Protein AF-A0A4X2LUZ8-F1 (afdb_monomer)

Secondary structure (DSSP, 8-state):
--SSSSSSTT---SS-----------------------------S----------------HHHHHHHHHHHHHHHHHHHHHHHHHS--HHHHHHHHHHHHHHHHHHHHHHHHHH--SHHHHHHHHHHHHHHHHHHHHHHHHHHHHSS-HHHHHHHHTT-

Organism: Vombatus ursinus (NCBI:txid29139)

Structure (mmCIF, N/CA/C/O backbone):
data_AF-A0A4X2LUZ8-F1
#
_entry.id   AF-A0A4X2LUZ8-F1
#
loop_
_atom_site.group_PDB
_atom_site.id
_atom_site.type_symbol
_atom_site.label_atom_id
_atom_site.label_alt_id
_atom_site.label_comp_id
_atom_site.label_asym_id
_atom_site.label_entity_id
_atom_site.label_seq_id
_atom_site.pdbx_PDB_ins_code
_atom_site.Cartn_x
_atom_site.Cartn_y
_atom_site.Cartn_z
_atom_site.occupancy
_atom_site.B_iso_or_equiv
_atom_site.auth_seq_id
_atom_site.auth_comp_id
_atom_site.auth_asym_id
_atom_site.auth_atom_id
_atom_site.pdbx_PDB_model_num
ATOM 1 N N . MET A 1 1 ? 6.429 -7.909 21.818 1.00 44.00 1 MET A N 1
ATOM 2 C CA . MET A 1 1 ? 5.670 -8.954 21.088 1.00 44.00 1 MET A CA 1
ATOM 3 C C . MET A 1 1 ? 5.389 -8.531 19.636 1.00 44.00 1 MET A C 1
ATOM 5 O O . MET A 1 1 ? 4.267 -8.644 19.174 1.00 44.00 1 MET A O 1
ATOM 9 N N . ALA A 1 2 ? 6.406 -8.056 18.902 1.00 34.59 2 ALA A N 1
ATOM 10 C CA . ALA A 1 2 ? 6.248 -7.507 17.543 1.00 34.59 2 ALA A CA 1
ATOM 11 C C . ALA A 1 2 ? 7.279 -8.059 16.535 1.00 34.59 2 ALA A C 1
ATOM 13 O O . ALA A 1 2 ? 7.444 -7.507 15.457 1.00 34.59 2 ALA A O 1
ATOM 14 N N . LEU A 1 3 ? 7.975 -9.156 16.869 1.00 38.25 3 LEU A N 1
ATOM 15 C CA . LEU A 1 3 ? 9.008 -9.746 16.002 1.00 38.25 3 LEU A CA 1
ATOM 16 C C . LEU A 1 3 ? 8.622 -11.088 15.353 1.00 38.25 3 LEU A C 1
ATOM 18 O O . LEU A 1 3 ? 9.434 -11.670 14.646 1.00 38.25 3 LEU A O 1
ATOM 22 N N . ALA A 1 4 ? 7.399 -11.588 15.549 1.00 31.98 4 ALA A N 1
ATOM 23 C CA . ALA A 1 4 ? 7.013 -12.916 15.054 1.00 31.98 4 ALA A CA 1
ATOM 24 C C . ALA A 1 4 ? 6.203 -12.911 13.741 1.00 31.98 4 ALA A C 1
ATOM 26 O O . ALA A 1 4 ? 6.053 -13.958 13.120 1.00 31.98 4 ALA A O 1
ATOM 27 N N . ALA A 1 5 ? 5.700 -11.760 13.278 1.00 36.25 5 ALA A N 1
ATOM 28 C CA . ALA A 1 5 ? 4.769 -11.724 12.143 1.00 36.25 5 ALA A CA 1
ATOM 29 C C . ALA A 1 5 ? 5.446 -11.729 10.755 1.00 36.25 5 ALA A C 1
ATOM 31 O O . ALA A 1 5 ? 4.819 -12.115 9.775 1.00 36.25 5 ALA A O 1
ATOM 32 N N . ALA A 1 6 ? 6.730 -11.367 10.651 1.00 38.41 6 ALA A N 1
ATOM 33 C CA . ALA A 1 6 ? 7.431 -11.290 9.360 1.00 38.41 6 ALA A CA 1
ATOM 34 C C . ALA A 1 6 ? 8.109 -12.608 8.927 1.00 38.41 6 ALA A C 1
ATOM 36 O O . ALA A 1 6 ? 8.493 -12.754 7.770 1.00 38.41 6 ALA A O 1
ATOM 37 N N . ALA A 1 7 ? 8.240 -13.591 9.825 1.00 35.47 7 ALA A N 1
ATOM 38 C CA . ALA A 1 7 ? 8.958 -14.842 9.549 1.00 35.47 7 ALA A CA 1
ATOM 39 C C . ALA A 1 7 ? 8.055 -16.016 9.112 1.00 35.47 7 ALA A C 1
ATOM 41 O O . ALA A 1 7 ? 8.559 -17.092 8.790 1.00 35.47 7 ALA A O 1
ATOM 42 N N . ALA A 1 8 ? 6.730 -15.837 9.075 1.00 34.16 8 ALA A N 1
ATOM 43 C CA . ALA A 1 8 ? 5.785 -16.934 8.834 1.00 34.16 8 ALA A CA 1
ATOM 44 C C . ALA A 1 8 ? 5.448 -17.186 7.350 1.00 34.16 8 ALA A C 1
ATOM 46 O O . ALA A 1 8 ? 4.918 -18.242 7.017 1.00 34.16 8 ALA A O 1
ATOM 47 N N . LEU A 1 9 ? 5.798 -16.276 6.434 1.00 44.06 9 LEU A N 1
ATOM 48 C CA . LEU A 1 9 ? 5.523 -16.450 4.997 1.00 44.06 9 LEU A CA 1
ATOM 49 C C . LEU A 1 9 ? 6.584 -17.293 4.262 1.00 44.06 9 LEU A C 1
ATOM 51 O O . LEU A 1 9 ? 6.381 -17.679 3.115 1.00 44.06 9 LEU A O 1
ATOM 55 N N . GLY A 1 10 ? 7.697 -17.633 4.923 1.00 38.34 10 GLY A N 1
ATOM 56 C CA . GLY A 1 10 ? 8.804 -18.397 4.333 1.00 38.34 10 GLY A CA 1
ATOM 57 C C . GLY A 1 10 ? 8.775 -19.913 4.565 1.00 38.34 10 GLY A C 1
ATOM 58 O O . GLY A 1 10 ? 9.725 -20.591 4.179 1.00 38.34 10 GLY A O 1
ATOM 59 N N . ARG A 1 11 ? 7.749 -20.472 5.226 1.00 43.00 11 ARG A N 1
ATOM 60 C CA . ARG A 1 11 ? 7.741 -21.891 5.657 1.00 43.00 11 ARG A CA 1
ATOM 61 C C . ARG A 1 11 ? 6.449 -22.664 5.366 1.00 43.00 11 ARG A C 1
ATOM 63 O O . ARG A 1 11 ? 6.121 -23.600 6.083 1.00 43.00 11 ARG A O 1
ATOM 70 N N . LEU A 1 12 ? 5.755 -22.347 4.277 1.00 39.78 12 LEU A N 1
ATOM 71 C CA . LEU A 1 12 ? 4.696 -23.206 3.725 1.00 39.78 12 LEU A CA 1
ATOM 72 C C . LEU A 1 12 ? 5.115 -23.722 2.344 1.00 39.78 12 LEU A C 1
ATOM 74 O O . LEU A 1 12 ? 4.501 -23.415 1.333 1.00 39.78 12 LEU A O 1
ATOM 78 N N . ASN A 1 13 ? 6.221 -24.465 2.298 1.00 43.06 13 ASN A N 1
ATOM 79 C CA . ASN A 1 13 ? 6.662 -25.186 1.097 1.00 43.06 13 ASN A CA 1
ATOM 80 C C . ASN A 1 13 ? 7.204 -26.578 1.453 1.00 43.06 13 ASN A C 1
ATOM 82 O O . ASN A 1 13 ? 8.213 -27.047 0.936 1.00 43.06 13 ASN A O 1
ATOM 86 N N . LEU A 1 14 ? 6.516 -27.245 2.372 1.00 44.88 14 LEU A N 1
ATOM 87 C CA . LEU A 1 14 ? 6.719 -28.649 2.689 1.00 44.88 14 LEU A CA 1
ATOM 88 C C . LEU A 1 14 ? 5.331 -29.258 2.844 1.00 44.88 14 LEU A C 1
ATOM 90 O O . LEU A 1 14 ? 4.544 -28.776 3.649 1.00 44.88 14 LEU A O 1
ATOM 94 N N . LEU A 1 15 ? 5.076 -30.315 2.070 1.00 43.44 15 LEU A N 1
ATOM 95 C CA . LEU A 1 15 ? 3.853 -31.129 2.039 1.00 43.44 15 LEU A CA 1
ATOM 96 C C . LEU A 1 15 ? 2.728 -30.606 1.131 1.00 43.44 15 LEU A C 1
ATOM 98 O O . LEU A 1 15 ? 1.666 -30.198 1.579 1.00 43.44 15 LEU A O 1
ATOM 102 N N . SER A 1 16 ? 2.921 -30.755 -0.180 1.00 40.06 16 SER A N 1
ATOM 103 C CA . SER A 1 16 ? 1.887 -31.384 -1.014 1.00 40.06 16 SER A CA 1
ATOM 104 C C . SER A 1 16 ? 2.519 -31.957 -2.283 1.00 40.06 16 SER A C 1
ATOM 106 O O . SER A 1 16 ? 2.436 -31.404 -3.374 1.00 40.06 16 SER A O 1
ATOM 108 N N . CYS A 1 17 ? 3.212 -33.082 -2.122 1.00 42.09 17 CYS A N 1
ATOM 109 C CA . CYS A 1 17 ? 3.397 -34.035 -3.209 1.00 42.09 17 CYS A CA 1
ATOM 110 C C . CYS A 1 17 ? 2.601 -35.280 -2.820 1.00 42.09 17 CYS A C 1
ATOM 112 O O . CYS A 1 17 ? 3.138 -36.254 -2.303 1.00 42.09 17 CYS A O 1
ATOM 114 N N . ALA A 1 18 ? 1.282 -35.195 -2.971 1.00 39.28 18 ALA A N 1
ATOM 115 C CA . ALA A 1 18 ? 0.390 -36.332 -2.830 1.00 39.28 18 ALA A CA 1
ATOM 116 C C . ALA A 1 18 ? -0.795 -36.169 -3.789 1.00 39.28 18 ALA A C 1
ATOM 118 O O . ALA A 1 18 ? -1.771 -35.491 -3.507 1.00 39.28 18 ALA A O 1
ATOM 119 N N . ARG A 1 19 ? -0.659 -36.839 -4.937 1.00 41.22 19 ARG A N 1
ATOM 120 C CA . ARG A 1 19 ? -1.673 -37.734 -5.507 1.00 41.22 19 ARG A CA 1
ATOM 121 C C . ARG A 1 19 ? -3.071 -37.147 -5.766 1.00 41.22 19 ARG A C 1
ATOM 123 O O . ARG A 1 19 ? -3.914 -37.063 -4.887 1.00 41.22 19 ARG A O 1
ATOM 130 N N . GLY A 1 20 ? -3.364 -36.971 -7.053 1.00 34.25 20 GLY A N 1
ATOM 131 C CA . GLY A 1 20 ? -4.729 -36.881 -7.565 1.00 34.25 20 GLY A CA 1
ATOM 132 C C . GLY A 1 20 ? -4.777 -37.024 -9.083 1.00 34.25 20 GLY A C 1
ATOM 133 O O . GLY A 1 20 ? -4.907 -36.033 -9.791 1.00 34.25 20 GLY A O 1
ATOM 134 N N . ARG A 1 21 ? -4.660 -38.255 -9.608 1.00 47.25 21 ARG A N 1
ATOM 135 C CA . ARG A 1 21 ? -5.139 -38.574 -10.965 1.00 47.25 21 ARG A CA 1
ATOM 136 C C . ARG A 1 21 ? -6.661 -38.410 -10.949 1.00 47.25 21 ARG A C 1
ATOM 138 O O . ARG A 1 21 ? -7.371 -39.342 -10.588 1.00 47.25 21 ARG A O 1
ATOM 145 N N . ALA A 1 22 ? -7.149 -37.233 -11.318 1.00 35.91 22 ALA A N 1
ATOM 146 C CA . ALA A 1 22 ? -8.547 -37.041 -11.664 1.00 35.91 22 ALA A CA 1
ATOM 147 C C . ALA A 1 22 ? -8.718 -37.397 -13.147 1.00 35.91 22 ALA A C 1
ATOM 149 O O . ALA A 1 22 ? -8.338 -36.639 -14.038 1.00 35.91 22 ALA A O 1
ATOM 150 N N . LEU A 1 23 ? -9.247 -38.595 -13.401 1.00 50.09 23 LEU A N 1
ATOM 151 C CA . LEU A 1 23 ? -9.882 -38.953 -14.666 1.00 50.09 23 LEU A CA 1
ATOM 152 C C . LEU A 1 23 ? -11.108 -38.048 -14.834 1.00 50.09 23 LEU A C 1
ATOM 154 O O . LEU A 1 23 ? -12.178 -38.347 -14.315 1.00 50.09 23 LEU A O 1
ATOM 158 N N . VAL A 1 24 ? -10.942 -36.923 -15.526 1.00 47.44 24 VAL A N 1
ATOM 159 C CA . VAL A 1 24 ? -12.071 -36.107 -15.977 1.00 47.44 24 VAL A CA 1
ATOM 160 C C . VAL A 1 24 ? -12.389 -36.523 -17.407 1.00 47.44 24 VAL A C 1
ATOM 162 O O . VAL A 1 24 ? -11.682 -36.177 -18.353 1.00 47.44 24 VAL A O 1
ATOM 165 N N . LEU A 1 25 ? -13.453 -37.314 -17.541 1.00 52.59 25 LEU A N 1
ATOM 166 C CA . LEU A 1 25 ? -14.133 -37.581 -18.803 1.00 52.59 25 LEU A CA 1
ATOM 167 C C . LEU A 1 25 ? -14.831 -36.275 -19.235 1.00 52.59 25 LEU A C 1
ATOM 169 O O . LEU A 1 25 ? -15.946 -35.983 -18.814 1.00 52.59 25 LEU A O 1
ATOM 173 N N . GLY A 1 26 ? -14.137 -35.443 -20.012 1.00 46.75 26 GLY A N 1
ATOM 174 C CA . GLY A 1 26 ? -14.716 -34.269 -20.671 1.00 46.75 26 GLY A CA 1
ATOM 175 C C . GLY A 1 26 ? -15.259 -34.631 -22.060 1.00 46.75 26 GLY A C 1
ATOM 176 O O . GLY A 1 26 ? -14.721 -35.541 -22.699 1.00 46.75 26 GLY A O 1
ATOM 177 N N . PRO A 1 27 ? -16.315 -33.958 -22.554 1.00 43.56 27 PRO A N 1
ATOM 178 C CA . PRO A 1 27 ? -16.943 -34.307 -23.821 1.00 43.56 27 PRO A CA 1
ATOM 179 C C . PRO A 1 27 ? -15.965 -34.106 -24.985 1.00 43.56 27 PRO A C 1
ATOM 181 O O . PRO A 1 27 ? -15.229 -33.121 -25.047 1.00 43.56 27 PRO A O 1
ATOM 184 N N . ARG A 1 28 ? -15.974 -35.062 -25.923 1.00 46.88 28 ARG A N 1
ATOM 185 C CA . ARG A 1 28 ? -15.286 -34.981 -27.217 1.00 46.88 28 ARG A CA 1
ATOM 186 C C . ARG A 1 28 ? -15.730 -33.711 -27.944 1.00 46.88 28 ARG A C 1
ATOM 188 O O . ARG A 1 28 ? -16.773 -33.692 -28.590 1.00 46.88 28 ARG A O 1
ATOM 195 N N . VAL A 1 29 ? -14.906 -32.672 -27.885 1.00 54.81 29 VAL A N 1
ATOM 196 C CA . VAL A 1 29 ? -14.970 -31.576 -28.849 1.00 54.81 29 VAL A CA 1
ATOM 197 C C . VAL A 1 29 ? -14.523 -32.154 -30.188 1.00 54.81 29 VAL A C 1
ATOM 199 O O . VAL A 1 29 ? -13.365 -32.536 -30.369 1.00 54.81 29 VAL A O 1
ATOM 202 N N . VAL A 1 30 ? -15.477 -32.288 -31.106 1.00 51.38 30 VAL A N 1
ATOM 203 C CA . VAL A 1 30 ? -15.234 -32.680 -32.492 1.00 51.38 30 VAL A CA 1
ATOM 204 C C . VAL A 1 30 ? -14.358 -31.599 -33.123 1.00 51.38 30 VAL A C 1
ATOM 206 O O . VAL A 1 30 ? -14.808 -30.483 -33.369 1.00 51.38 30 VAL A O 1
ATOM 209 N N . ARG A 1 31 ? -13.079 -31.915 -33.349 1.00 49.44 31 ARG A N 1
ATOM 210 C CA . ARG A 1 31 ? -12.216 -31.113 -34.222 1.00 49.44 31 ARG A CA 1
ATOM 211 C C . ARG A 1 31 ? -12.836 -31.126 -35.623 1.00 49.44 31 ARG A C 1
ATOM 213 O O . ARG A 1 31 ? -13.085 -32.224 -36.125 1.00 49.44 31 ARG A O 1
ATOM 220 N N . PRO A 1 32 ? -13.052 -29.976 -36.282 1.00 48.59 32 PRO A N 1
ATOM 221 C CA . PRO A 1 32 ? -13.357 -30.002 -37.700 1.00 48.59 32 PRO A CA 1
ATOM 222 C C . PRO A 1 32 ? -12.144 -30.602 -38.417 1.00 48.59 32 PRO A C 1
ATOM 224 O O . PRO A 1 32 ? -11.005 -30.174 -38.210 1.00 48.59 32 PRO A O 1
ATOM 227 N N . ALA A 1 33 ? -12.383 -31.646 -39.207 1.00 46.72 33 ALA A N 1
ATOM 228 C CA . ALA A 1 33 ? -11.379 -32.200 -40.095 1.00 46.72 33 ALA A CA 1
ATOM 229 C C . ALA A 1 33 ? -11.022 -31.114 -41.114 1.00 46.72 33 ALA A C 1
ATOM 231 O O . ALA A 1 33 ? -11.829 -30.758 -41.970 1.00 46.72 33 ALA A O 1
ATOM 232 N N . PHE A 1 34 ? -9.824 -30.550 -40.988 1.00 50.78 34 PHE A N 1
ATOM 233 C CA . PHE A 1 34 ? -9.253 -29.727 -42.039 1.00 50.78 34 PHE A CA 1
ATOM 234 C C . PHE A 1 34 ? -9.031 -30.640 -43.247 1.00 50.78 34 PHE A C 1
ATOM 236 O O . PHE A 1 34 ? -8.161 -31.512 -43.224 1.00 50.78 34 PHE A O 1
ATOM 243 N N . VAL A 1 35 ? -9.867 -30.487 -44.273 1.00 48.66 35 VAL A N 1
ATOM 244 C CA . VAL A 1 35 ? -9.638 -31.089 -45.585 1.00 48.66 35 VAL A CA 1
ATOM 245 C C . VAL A 1 35 ? -8.349 -30.475 -46.119 1.00 48.66 35 VAL A C 1
ATOM 247 O O . VAL A 1 35 ? -8.307 -29.304 -46.490 1.00 48.66 35 VAL A O 1
ATOM 250 N N . SER A 1 36 ? -7.277 -31.263 -46.107 1.00 45.88 36 SER A N 1
ATOM 251 C CA . SER A 1 36 ? -6.042 -30.923 -46.801 1.00 45.88 36 SER A CA 1
ATOM 252 C C . SER A 1 36 ? -6.317 -31.053 -48.297 1.00 45.88 36 SER A C 1
ATOM 254 O O . SER A 1 36 ? -6.227 -32.134 -48.871 1.00 45.88 36 SER A O 1
ATOM 256 N N . ALA A 1 37 ? -6.732 -29.954 -48.924 1.00 48.00 37 ALA A N 1
ATOM 257 C CA . ALA A 1 37 ? -6.647 -29.837 -50.368 1.00 48.00 37 ALA A CA 1
ATOM 258 C C . ALA A 1 37 ? -5.155 -29.767 -50.715 1.00 48.00 37 ALA A C 1
ATOM 260 O O . ALA A 1 37 ? -4.481 -28.789 -50.388 1.00 48.00 37 ALA A O 1
ATOM 261 N N . SER A 1 38 ? -4.629 -30.829 -51.322 1.00 50.19 38 SER A N 1
ATOM 262 C CA . SER A 1 38 ? -3.289 -30.843 -51.902 1.00 50.19 38 SER A CA 1
ATOM 263 C C . SER A 1 38 ? -3.234 -29.815 -53.033 1.00 50.19 38 SER A C 1
ATOM 265 O O . SER A 1 38 ? -3.642 -30.089 -54.159 1.00 50.19 38 SER A O 1
ATOM 267 N N . LEU A 1 39 ? -2.775 -28.604 -52.717 1.00 50.88 39 LEU A N 1
ATOM 268 C CA . LEU A 1 39 ? -2.418 -27.605 -53.717 1.00 50.88 39 LEU A CA 1
ATOM 269 C C . LEU A 1 39 ? -1.020 -27.930 -54.262 1.00 50.88 39 LEU A C 1
ATOM 271 O O . LEU A 1 39 ? -0.135 -28.273 -53.476 1.00 50.88 39 LEU A O 1
ATOM 275 N N . PRO A 1 40 ? -0.813 -27.851 -55.588 1.00 45.19 40 PRO A N 1
ATOM 276 C CA . PRO A 1 40 ? 0.464 -28.167 -56.205 1.00 45.19 40 PRO A CA 1
ATOM 277 C C . PRO A 1 40 ? 1.549 -27.191 -55.740 1.00 45.19 40 PRO A C 1
ATOM 279 O O . PRO A 1 40 ? 1.352 -25.976 -55.693 1.00 45.19 40 PRO A O 1
ATOM 282 N N . ASP A 1 41 ? 2.691 -27.778 -55.402 1.00 44.84 41 ASP A N 1
ATOM 283 C CA . ASP A 1 41 ? 3.895 -27.144 -54.884 1.00 44.84 41 ASP A CA 1
ATOM 284 C C . ASP A 1 41 ? 4.416 -26.087 -55.876 1.00 44.84 41 ASP A C 1
ATOM 286 O O . ASP A 1 41 ? 4.879 -26.406 -56.975 1.00 44.84 41 ASP A O 1
ATOM 290 N N . ARG A 1 42 ? 4.307 -24.803 -55.520 1.00 48.53 42 ARG A N 1
ATOM 291 C CA . ARG A 1 42 ? 4.928 -23.700 -56.263 1.00 48.53 42 ARG A CA 1
ATOM 292 C C . ARG A 1 42 ? 5.783 -22.894 -55.285 1.00 48.53 42 ARG A C 1
ATOM 294 O O . ARG A 1 42 ? 5.219 -22.256 -54.396 1.00 48.53 42 ARG A O 1
ATOM 301 N N . PRO A 1 43 ? 7.121 -22.870 -55.429 1.00 46.66 43 PRO A N 1
ATOM 302 C CA . PRO A 1 43 ? 7.965 -22.094 -54.534 1.00 46.66 43 PRO A CA 1
ATOM 303 C C . PRO A 1 43 ? 7.776 -20.604 -54.838 1.00 46.66 43 PRO A C 1
ATOM 305 O O . PRO A 1 43 ? 8.182 -20.105 -55.887 1.00 46.66 43 PRO A O 1
ATOM 308 N N . ALA A 1 44 ? 7.120 -19.884 -53.927 1.00 54.19 44 ALA A N 1
ATOM 309 C CA . ALA A 1 44 ? 7.063 -18.429 -53.958 1.00 54.19 44 ALA A CA 1
ATOM 310 C C . ALA A 1 44 ? 8.384 -17.857 -53.398 1.00 54.19 44 ALA A C 1
ATOM 312 O O . ALA A 1 44 ? 8.750 -18.176 -52.262 1.00 54.19 44 ALA A O 1
ATOM 313 N N . PRO A 1 45 ? 9.108 -16.999 -54.141 1.00 51.12 45 PRO A N 1
ATOM 314 C CA . PRO A 1 45 ? 10.302 -16.340 -53.636 1.00 51.12 45 PRO A CA 1
ATOM 315 C C . PRO A 1 45 ? 9.863 -15.169 -52.754 1.00 51.12 45 PRO A C 1
ATOM 317 O O . PRO A 1 45 ? 9.585 -14.075 -53.235 1.00 51.12 45 PRO A O 1
ATOM 320 N N . GLY A 1 46 ? 9.721 -15.413 -51.453 1.00 56.84 46 GLY A N 1
ATOM 321 C CA . GLY A 1 46 ? 9.315 -14.356 -50.523 1.00 56.84 46 GLY A CA 1
ATOM 322 C C . GLY A 1 46 ? 8.969 -14.812 -49.112 1.00 56.84 46 GLY A C 1
ATOM 323 O O . GLY A 1 46 ? 8.223 -14.123 -48.420 1.00 56.84 46 GLY A O 1
ATOM 324 N N . GLY A 1 47 ? 9.472 -15.973 -48.679 1.00 51.56 47 GLY A N 1
ATOM 325 C CA . GLY A 1 47 ? 9.262 -16.478 -47.325 1.00 51.56 47 GLY A CA 1
ATOM 326 C C . GLY A 1 47 ? 9.844 -15.512 -46.297 1.00 51.56 47 GLY A C 1
ATOM 327 O O . GLY A 1 47 ? 11.052 -15.472 -46.078 1.00 51.56 47 GLY A O 1
ATOM 328 N N . ARG A 1 48 ? 8.976 -14.712 -45.678 1.00 58.25 48 ARG A N 1
ATOM 329 C CA . ARG A 1 48 ? 9.305 -13.821 -44.568 1.00 58.25 48 ARG A CA 1
ATOM 330 C C . ARG A 1 48 ? 9.847 -14.685 -43.429 1.00 58.25 48 ARG A C 1
ATOM 332 O O . ARG A 1 48 ? 9.088 -15.370 -42.751 1.00 58.25 48 ARG A O 1
ATOM 339 N N . HIS A 1 49 ? 11.167 -14.695 -43.269 1.00 56.75 49 HIS A N 1
ATOM 340 C CA . HIS A 1 49 ? 11.858 -15.456 -42.236 1.00 56.75 49 HIS A CA 1
ATOM 341 C C . HIS A 1 49 ? 11.497 -14.846 -40.876 1.00 56.75 49 HIS A C 1
ATOM 343 O O . HIS A 1 49 ? 12.074 -13.843 -40.453 1.00 56.75 49 HIS A O 1
ATOM 349 N N . ILE A 1 50 ? 10.465 -15.387 -40.223 1.00 65.81 50 ILE A N 1
ATOM 350 C CA . ILE A 1 50 ? 10.102 -14.988 -38.865 1.00 65.81 50 ILE A CA 1
ATOM 351 C C . ILE A 1 50 ? 11.240 -15.469 -37.972 1.00 65.81 50 ILE A C 1
ATOM 353 O O . ILE A 1 50 ? 11.385 -16.661 -37.712 1.00 65.81 50 ILE A O 1
ATOM 357 N N . HIS A 1 51 ? 12.076 -14.527 -37.543 1.00 58.50 51 HIS A N 1
ATOM 358 C CA . HIS A 1 51 ? 13.149 -14.761 -36.592 1.00 58.50 51 HIS A CA 1
ATOM 359 C C . HIS A 1 51 ? 12.506 -15.068 -35.231 1.00 58.50 51 HIS A C 1
ATOM 361 O O . HIS A 1 51 ? 12.263 -14.179 -34.416 1.00 58.50 51 HIS A O 1
ATOM 367 N N . LEU A 1 52 ? 12.138 -16.330 -35.013 1.00 67.00 52 LEU A N 1
ATOM 368 C CA . LEU A 1 52 ? 11.687 -16.812 -33.716 1.00 67.00 52 LEU A CA 1
ATOM 369 C C . LEU A 1 52 ? 12.912 -16.815 -32.798 1.00 67.00 52 LEU A C 1
ATOM 371 O O . LEU A 1 52 ? 13.698 -17.760 -32.798 1.00 67.00 52 LEU A O 1
ATOM 375 N N . SER A 1 53 ? 13.114 -15.725 -32.051 1.00 65.25 53 SER A N 1
ATOM 376 C CA . SER A 1 53 ? 14.083 -15.701 -30.955 1.00 65.25 53 SER A CA 1
ATOM 377 C C . SER A 1 53 ? 13.826 -16.905 -30.059 1.00 65.25 53 SER A C 1
ATOM 379 O O . SER A 1 53 ? 12.695 -17.117 -29.620 1.00 65.25 53 SER A O 1
ATOM 381 N N . ALA A 1 54 ? 14.871 -17.696 -29.805 1.00 65.75 54 ALA A N 1
ATOM 382 C CA . ALA A 1 54 ? 14.796 -18.857 -28.933 1.00 65.75 54 ALA A CA 1
ATOM 383 C C . ALA A 1 54 ? 14.110 -18.463 -27.617 1.00 65.75 54 ALA A C 1
ATOM 385 O O . ALA A 1 54 ? 14.617 -17.624 -26.866 1.00 65.75 54 ALA A O 1
ATOM 386 N N . SER A 1 55 ? 12.937 -19.042 -27.350 1.00 61.34 55 SER A N 1
ATOM 387 C CA . SER A 1 55 ? 12.214 -18.802 -26.109 1.00 61.34 55 SER A CA 1
ATOM 388 C C . SER A 1 55 ? 13.053 -19.363 -24.967 1.00 61.34 55 SER A C 1
ATOM 390 O O . SER A 1 55 ? 13.094 -20.575 -24.751 1.00 61.34 55 SER A O 1
ATOM 392 N N . ARG A 1 56 ? 13.743 -18.499 -24.223 1.00 60.91 56 ARG A N 1
ATOM 393 C CA . ARG A 1 56 ? 14.299 -18.883 -22.925 1.00 60.91 56 ARG A CA 1
ATOM 394 C C . ARG A 1 56 ? 13.113 -19.096 -21.991 1.00 60.91 56 ARG A C 1
ATOM 396 O O . ARG A 1 56 ? 12.614 -18.151 -21.387 1.00 60.91 56 ARG A O 1
ATOM 403 N N . SER A 1 57 ? 12.610 -20.325 -21.928 1.00 61.44 57 SER A N 1
ATOM 404 C CA . SER A 1 57 ? 11.514 -20.701 -21.042 1.00 61.44 57 SER A CA 1
ATOM 405 C C . SER A 1 57 ? 12.011 -20.684 -19.597 1.00 61.44 57 SER A C 1
ATOM 407 O O . SER A 1 57 ? 12.481 -21.689 -19.064 1.00 61.44 57 SER A O 1
ATOM 409 N N . SER A 1 58 ? 11.935 -19.522 -18.956 1.00 68.38 58 SER A N 1
ATOM 410 C CA . SER A 1 58 ? 12.022 -19.430 -17.503 1.00 68.38 58 SER A CA 1
ATOM 411 C C . SER A 1 58 ? 10.791 -20.129 -16.922 1.00 68.38 58 SER A C 1
ATOM 413 O O . SER A 1 58 ? 9.681 -19.618 -17.035 1.00 68.38 58 SER A O 1
ATOM 415 N N . ASN A 1 59 ? 10.960 -21.304 -16.306 1.00 80.06 59 ASN A N 1
ATOM 416 C CA . ASN A 1 59 ? 9.872 -22.063 -15.665 1.00 80.06 59 ASN A CA 1
ATOM 417 C C . ASN A 1 59 ? 9.400 -21.424 -14.333 1.00 80.06 59 ASN A C 1
ATOM 419 O O . ASN A 1 59 ? 8.879 -22.100 -13.446 1.00 80.06 59 ASN A O 1
ATOM 423 N N . SER A 1 60 ? 9.634 -20.122 -14.147 1.00 87.38 60 SER A N 1
ATOM 424 C CA . SER A 1 60 ? 9.272 -19.398 -12.934 1.00 87.38 60 SER A CA 1
ATOM 425 C C . SER A 1 60 ? 7.828 -18.910 -13.007 1.00 87.38 60 SER A C 1
ATOM 427 O O . SER A 1 60 ? 7.444 -18.190 -13.925 1.00 87.38 60 SER A O 1
ATOM 429 N N . LYS A 1 61 ? 7.033 -19.242 -11.986 1.00 93.75 61 LYS A N 1
ATOM 430 C CA . LYS A 1 61 ? 5.659 -18.738 -11.821 1.00 93.75 61 LYS A CA 1
ATOM 431 C C . LYS A 1 61 ? 5.594 -17.375 -11.116 1.00 93.75 61 LYS A C 1
ATOM 433 O O . LYS A 1 61 ? 4.518 -16.958 -10.711 1.00 93.75 61 LYS A O 1
ATOM 438 N N . ALA A 1 62 ? 6.719 -16.681 -10.926 1.00 93.31 62 ALA A N 1
ATOM 439 C CA . ALA A 1 62 ? 6.763 -15.450 -10.132 1.00 93.31 62 ALA A CA 1
ATOM 440 C C . ALA A 1 62 ? 5.826 -14.354 -10.669 1.00 93.31 62 ALA A C 1
ATOM 442 O O . ALA A 1 62 ? 5.071 -13.776 -9.896 1.00 93.31 62 ALA A O 1
ATOM 443 N N . ALA A 1 63 ? 5.814 -14.119 -11.985 1.00 93.50 63 ALA A N 1
ATOM 444 C CA . ALA A 1 63 ? 4.969 -13.089 -12.593 1.00 93.50 63 ALA A CA 1
ATOM 445 C C . ALA A 1 63 ? 3.466 -13.398 -12.458 1.00 93.50 63 ALA A C 1
ATOM 447 O O . ALA A 1 63 ? 2.678 -12.523 -12.108 1.00 93.50 63 ALA A O 1
ATOM 448 N N . SER A 1 64 ? 3.059 -14.655 -12.675 1.00 95.25 64 SER A N 1
ATOM 449 C CA . SER A 1 64 ? 1.652 -15.050 -12.528 1.00 95.25 64 SER A CA 1
ATOM 450 C C . SER A 1 64 ? 1.202 -15.072 -11.066 1.00 95.25 64 SER A C 1
ATOM 452 O O . SER A 1 64 ? 0.066 -14.697 -10.766 1.00 95.25 64 SER A O 1
ATOM 454 N N . LEU A 1 65 ? 2.089 -15.452 -10.139 1.00 97.06 65 LEU A N 1
ATOM 455 C CA . LEU A 1 65 ? 1.836 -15.341 -8.702 1.00 97.06 65 LEU A CA 1
ATOM 456 C C . LEU A 1 65 ? 1.722 -13.881 -8.258 1.00 97.06 65 LEU A C 1
ATOM 458 O O . LEU A 1 65 ? 0.823 -13.573 -7.480 1.00 97.06 65 LEU A O 1
ATOM 462 N N . HIS A 1 66 ? 2.573 -12.988 -8.767 1.00 96.69 66 HIS A N 1
ATOM 463 C CA . HIS A 1 66 ? 2.488 -11.551 -8.497 1.00 96.69 66 HIS A CA 1
ATOM 464 C C . HIS A 1 66 ? 1.135 -10.985 -8.936 1.00 96.69 66 HIS A C 1
ATOM 466 O O . HIS A 1 66 ? 0.406 -10.435 -8.115 1.00 96.69 66 HIS A O 1
ATOM 472 N N . TRP A 1 67 ? 0.734 -11.238 -10.186 1.00 97.81 67 TRP A N 1
ATOM 473 C CA . TRP A 1 67 ? -0.568 -10.814 -10.710 1.00 97.81 67 TRP A CA 1
ATOM 474 C C . TRP A 1 67 ? -1.740 -11.338 -9.867 1.00 97.81 67 TRP A C 1
ATOM 476 O O . TRP A 1 67 ? -2.649 -10.591 -9.506 1.00 97.81 67 TRP A O 1
ATOM 486 N N . THR A 1 68 ? -1.699 -12.621 -9.491 1.00 98.38 68 THR A N 1
ATOM 487 C CA . THR A 1 68 ? -2.747 -13.229 -8.654 1.00 98.38 68 THR A CA 1
ATOM 488 C C . THR A 1 68 ? -2.785 -12.590 -7.263 1.00 98.38 68 THR A C 1
ATOM 490 O O . THR A 1 68 ? -3.862 -12.351 -6.716 1.00 98.38 68 THR A O 1
ATOM 493 N N . SER A 1 69 ? -1.619 -12.268 -6.701 1.00 98.06 69 SER A N 1
ATOM 494 C CA . SER A 1 69 ? -1.493 -11.649 -5.378 1.00 98.06 69 SER A CA 1
ATOM 495 C C . SER A 1 69 ? -2.049 -10.227 -5.365 1.00 98.06 69 SER A C 1
ATOM 497 O O . SER A 1 69 ? -2.757 -9.865 -4.428 1.00 98.06 69 SER A O 1
ATOM 499 N N . GLU A 1 70 ? -1.825 -9.444 -6.425 1.00 98.06 70 GLU A N 1
ATOM 500 C CA . GLU A 1 70 ? -2.445 -8.123 -6.578 1.00 98.06 70 GLU A CA 1
ATOM 501 C C . GLU A 1 70 ? -3.974 -8.210 -6.530 1.00 98.06 70 GLU A C 1
ATOM 503 O O . GLU A 1 70 ? -4.625 -7.409 -5.853 1.00 98.06 70 GLU A O 1
ATOM 508 N N . ARG A 1 71 ? -4.566 -9.197 -7.221 1.00 98.50 71 ARG A N 1
ATOM 509 C CA . ARG A 1 71 ? -6.024 -9.393 -7.204 1.00 98.50 71 ARG A CA 1
ATOM 510 C C . ARG A 1 71 ? -6.512 -9.799 -5.815 1.00 98.50 71 ARG A C 1
ATOM 512 O O . ARG A 1 71 ? -7.504 -9.250 -5.344 1.00 98.50 71 ARG A O 1
ATOM 519 N N . ALA A 1 72 ? -5.795 -10.697 -5.139 1.00 98.69 72 ALA A N 1
ATOM 520 C CA . ALA A 1 72 ? -6.131 -11.118 -3.781 1.00 98.69 72 ALA A CA 1
ATOM 521 C C . ALA A 1 72 ? -6.108 -9.942 -2.790 1.00 98.69 72 ALA A C 1
ATOM 523 O O . ALA A 1 72 ? -7.064 -9.754 -2.039 1.00 98.69 72 ALA A O 1
ATOM 524 N N . VAL A 1 73 ? -5.067 -9.104 -2.833 1.00 98.62 73 VAL A N 1
ATOM 525 C CA . VAL A 1 73 ? -4.961 -7.899 -1.992 1.00 98.62 73 VAL A CA 1
ATOM 526 C C . VAL A 1 73 ? -6.047 -6.876 -2.340 1.00 98.62 73 VAL A C 1
ATOM 528 O O . VAL A 1 73 ? -6.589 -6.242 -1.440 1.00 98.62 73 VAL A O 1
ATOM 531 N N . SER A 1 74 ? -6.434 -6.760 -3.614 1.00 98.62 74 SER A N 1
ATOM 532 C CA . SER A 1 74 ? -7.542 -5.888 -4.041 1.0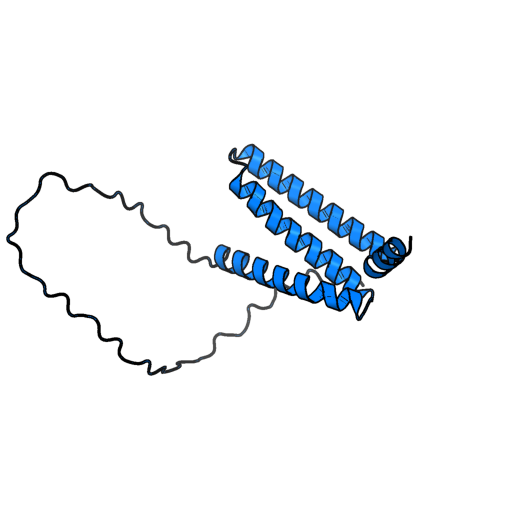0 98.62 74 SER A CA 1
ATOM 533 C C . SER A 1 74 ? -8.889 -6.335 -3.462 1.00 98.62 74 SER A C 1
ATOM 535 O O . SER A 1 74 ? -9.635 -5.518 -2.928 1.00 98.62 74 SER A O 1
ATOM 537 N N . VAL A 1 75 ? -9.193 -7.636 -3.524 1.00 98.81 75 VAL A N 1
ATOM 538 C CA . VAL A 1 75 ? -10.417 -8.206 -2.930 1.00 98.81 75 VAL A CA 1
ATOM 539 C C . VAL A 1 75 ? -10.401 -8.066 -1.408 1.00 98.81 75 VAL A C 1
ATOM 541 O O . VAL A 1 75 ? -11.423 -7.737 -0.810 1.00 98.81 75 VAL A O 1
ATOM 544 N N . LEU A 1 76 ? -9.240 -8.263 -0.778 1.00 98.62 76 LEU A N 1
ATOM 545 C CA . LEU A 1 76 ? -9.081 -8.061 0.659 1.00 98.62 76 LEU A CA 1
ATOM 546 C C . LEU A 1 76 ? -9.336 -6.602 1.056 1.00 98.62 76 LEU A C 1
ATOM 548 O O . LEU A 1 76 ? -10.067 -6.362 2.014 1.00 98.62 76 LEU A O 1
ATOM 552 N N . LEU A 1 77 ? -8.793 -5.633 0.310 1.00 98.62 77 LEU A N 1
ATOM 553 C CA . LEU A 1 77 ? -9.048 -4.212 0.554 1.00 98.62 77 LEU A CA 1
ATOM 554 C C . LEU A 1 77 ? -10.538 -3.895 0.418 1.00 98.62 77 LEU A C 1
ATOM 556 O O . LEU A 1 77 ? -11.108 -3.253 1.296 1.00 98.62 77 LEU A O 1
ATOM 560 N N . LEU A 1 78 ? -11.177 -4.408 -0.637 1.00 98.62 78 LEU A N 1
ATOM 561 C CA . LEU A 1 78 ? -12.611 -4.242 -0.863 1.00 98.62 78 LEU A CA 1
ATOM 562 C C . LEU A 1 78 ? -13.446 -4.788 0.304 1.00 98.62 78 LEU A C 1
ATOM 564 O O . LEU A 1 78 ? -14.426 -4.157 0.682 1.00 98.62 78 LEU A O 1
ATOM 568 N N . GLY A 1 79 ? -13.057 -5.923 0.892 1.00 98.56 79 GLY A N 1
ATOM 569 C CA . GLY A 1 79 ? -13.719 -6.495 2.069 1.00 98.56 79 GLY A CA 1
ATOM 570 C C . GLY A 1 79 ? -13.424 -5.750 3.377 1.00 98.56 79 GLY A C 1
ATOM 571 O O . GLY A 1 79 ? -14.280 -5.693 4.260 1.00 98.56 79 GLY A O 1
ATOM 572 N N . LEU A 1 80 ? -12.244 -5.139 3.505 1.00 98.56 80 LEU A N 1
ATOM 573 C CA . LEU A 1 80 ? -11.869 -4.371 4.694 1.00 98.56 80 LEU A CA 1
ATOM 574 C C . LEU A 1 80 ? -12.646 -3.058 4.828 1.00 98.56 80 LEU A C 1
ATOM 576 O O . LEU A 1 80 ? -12.891 -2.636 5.952 1.00 98.56 80 LEU A O 1
ATOM 580 N N . LEU A 1 81 ? -13.076 -2.436 3.727 1.00 98.25 81 LEU A N 1
ATOM 581 C CA . LEU A 1 81 ? -13.870 -1.200 3.772 1.00 98.25 81 LEU A CA 1
ATOM 582 C C . LEU A 1 81 ? -15.214 -1.361 4.518 1.00 98.25 81 LEU A C 1
ATOM 584 O O . LEU A 1 81 ? -15.440 -0.628 5.483 1.00 98.25 81 LEU A O 1
ATOM 588 N N . PRO A 1 82 ? -16.104 -2.314 4.167 1.00 98.19 82 PRO A N 1
ATOM 589 C CA . PRO A 1 82 ? -17.318 -2.547 4.944 1.00 98.19 82 PRO A CA 1
ATOM 590 C C . PRO A 1 82 ? -17.012 -3.102 6.342 1.00 98.19 82 PRO A C 1
ATOM 592 O O . PRO A 1 82 ? -17.724 -2.773 7.288 1.00 98.19 82 PRO A O 1
ATOM 595 N N . ALA A 1 83 ? -15.943 -3.890 6.515 1.00 98.31 83 ALA A N 1
ATOM 596 C CA . ALA A 1 83 ? -15.538 -4.362 7.839 1.00 98.31 83 ALA A CA 1
ATOM 597 C C . ALA A 1 83 ? -15.128 -3.208 8.772 1.00 98.31 83 ALA A C 1
ATOM 599 O O . ALA A 1 83 ? -15.497 -3.223 9.941 1.00 98.31 83 ALA A O 1
ATOM 600 N N . ALA A 1 84 ? -14.428 -2.191 8.259 1.00 98.19 84 ALA A N 1
ATOM 601 C CA . ALA A 1 84 ? -14.051 -0.987 9.001 1.00 98.19 84 ALA A CA 1
ATOM 602 C C . ALA A 1 84 ? -15.267 -0.167 9.442 1.00 98.19 84 ALA A C 1
ATOM 604 O O . ALA A 1 84 ? -15.267 0.390 10.538 1.00 98.19 84 ALA A O 1
ATOM 605 N N . TYR A 1 85 ? -16.314 -0.134 8.615 1.00 97.94 85 TYR A N 1
ATOM 606 C CA . TYR A 1 85 ? -17.566 0.534 8.954 1.00 97.94 85 TYR A CA 1
ATOM 607 C C . TYR A 1 85 ? -18.363 -0.223 10.027 1.00 97.94 85 TYR A C 1
ATOM 609 O O . TYR A 1 85 ? -18.833 0.379 10.989 1.00 97.94 85 TYR A O 1
ATOM 617 N N . LEU A 1 86 ? -18.513 -1.543 9.874 1.00 98.31 86 LEU A N 1
ATOM 618 C CA . LEU A 1 86 ? -19.355 -2.362 10.755 1.00 98.31 86 LEU A CA 1
ATOM 619 C C . LEU A 1 86 ? -18.665 -2.743 12.073 1.00 98.31 86 LEU A C 1
ATOM 621 O O . LEU A 1 86 ? -19.324 -2.838 13.106 1.00 98.31 86 LEU A O 1
ATOM 625 N N . TYR A 1 87 ? -17.353 -2.978 12.041 1.00 97.19 87 TYR A N 1
ATOM 626 C CA . TYR A 1 87 ? -16.574 -3.519 13.158 1.00 97.19 87 TYR A CA 1
ATOM 627 C C . TYR A 1 87 ? -15.257 -2.744 13.359 1.00 97.19 87 TYR A C 1
ATOM 629 O O . TYR A 1 87 ? -14.169 -3.323 13.229 1.00 97.19 87 TYR A O 1
ATOM 637 N N . PRO A 1 88 ? -15.318 -1.437 13.689 1.00 97.38 88 PRO A N 1
ATOM 638 C CA . PRO A 1 88 ? -14.120 -0.638 13.924 1.00 97.38 88 PRO A CA 1
ATOM 639 C C . PRO A 1 88 ? -13.328 -1.217 15.101 1.00 97.38 88 PRO A C 1
ATOM 641 O O . PRO A 1 88 ? -13.822 -1.325 16.224 1.00 97.38 88 PRO A O 1
ATOM 644 N N . SER A 1 89 ? -12.091 -1.632 14.838 1.00 97.94 89 SER A N 1
ATOM 645 C CA . SER A 1 89 ? -11.211 -2.248 15.831 1.00 97.94 89 SER A CA 1
ATOM 646 C C . SER A 1 89 ? -9.749 -2.102 15.428 1.00 97.94 89 SER A C 1
ATOM 648 O O . SER A 1 89 ? -9.433 -1.983 14.246 1.00 97.94 89 SER A O 1
ATOM 650 N N . SER A 1 90 ? -8.842 -2.222 16.403 1.00 97.75 90 SER A N 1
ATOM 651 C CA . SER A 1 90 ? -7.398 -2.138 16.153 1.00 97.75 90 SER A CA 1
ATOM 652 C C . SER A 1 90 ? -6.917 -3.167 15.116 1.00 97.75 90 SER A C 1
ATOM 654 O O . SER A 1 90 ? -6.069 -2.863 14.282 1.00 97.75 90 SER A O 1
ATOM 656 N N . VAL A 1 91 ? -7.502 -4.373 15.098 1.00 98.25 91 VAL A N 1
ATOM 657 C CA . VAL A 1 91 ? -7.184 -5.398 14.086 1.00 98.25 91 VAL A CA 1
ATOM 658 C C . VAL A 1 91 ? -7.536 -4.910 12.684 1.00 98.25 91 VAL A C 1
ATOM 660 O O . VAL A 1 91 ? -6.733 -5.072 11.764 1.00 98.25 91 VAL A O 1
ATOM 663 N N . VAL A 1 92 ? -8.709 -4.296 12.517 1.00 98.50 92 VAL A N 1
ATOM 664 C CA . VAL A 1 92 ? -9.132 -3.741 11.228 1.00 98.50 92 VAL A CA 1
ATOM 665 C C . VAL A 1 92 ? -8.270 -2.537 10.850 1.00 98.50 92 VAL A C 1
ATOM 667 O O . VAL A 1 92 ? -7.843 -2.465 9.704 1.00 98.50 92 VAL A O 1
ATOM 670 N N . ASP A 1 93 ? -7.906 -1.672 11.798 1.00 98.56 93 ASP A N 1
ATOM 671 C CA . ASP A 1 93 ? -7.015 -0.529 11.560 1.00 98.56 93 ASP A CA 1
ATOM 672 C C . ASP A 1 93 ? -5.630 -0.945 11.044 1.00 98.56 93 ASP A C 1
ATOM 674 O O . ASP A 1 93 ? -5.149 -0.413 10.039 1.00 98.56 93 ASP A O 1
ATOM 678 N N . TYR A 1 94 ? -4.976 -1.918 11.687 1.00 98.75 94 TYR A N 1
ATOM 679 C CA . TYR A 1 94 ? -3.678 -2.422 11.218 1.00 98.75 94 TYR A CA 1
ATOM 680 C C . TYR A 1 94 ? -3.797 -3.208 9.910 1.00 98.75 94 TYR A C 1
ATOM 682 O O . TYR A 1 94 ? -2.916 -3.104 9.054 1.00 98.75 94 TYR A O 1
ATOM 690 N N . SER A 1 95 ? -4.887 -3.960 9.726 1.00 98.69 95 SER A N 1
ATOM 691 C CA . SER A 1 95 ? -5.152 -4.656 8.462 1.00 98.69 95 SER A CA 1
ATOM 692 C C . SER A 1 95 ? -5.334 -3.657 7.321 1.00 98.69 95 SER A C 1
ATOM 694 O O . SER A 1 95 ? -4.741 -3.828 6.258 1.00 98.69 95 SER A O 1
ATOM 696 N N . LEU A 1 96 ? -6.085 -2.579 7.555 1.00 98.69 96 LEU A N 1
ATOM 697 C CA . LEU A 1 96 ? -6.299 -1.510 6.590 1.00 98.69 96 LEU A CA 1
ATOM 698 C C . LEU A 1 96 ? -4.982 -0.797 6.274 1.00 98.69 96 LEU A C 1
ATOM 700 O O . LEU A 1 96 ? -4.666 -0.632 5.101 1.00 98.69 96 LEU A O 1
ATOM 704 N N . ALA A 1 97 ? -4.165 -0.476 7.282 1.00 98.75 97 ALA A N 1
ATOM 705 C CA . ALA A 1 97 ? -2.839 0.109 7.076 1.00 98.75 97 ALA A CA 1
ATOM 706 C C . ALA A 1 97 ? -1.939 -0.770 6.188 1.00 98.75 97 ALA A C 1
ATOM 708 O O . ALA A 1 97 ? -1.314 -0.269 5.249 1.00 98.75 97 ALA A O 1
ATOM 709 N N . ALA A 1 98 ? -1.889 -2.079 6.448 1.00 98.75 98 ALA A N 1
ATOM 710 C CA . ALA A 1 98 ? -1.068 -3.015 5.682 1.00 98.75 98 ALA A CA 1
ATOM 711 C C . ALA A 1 98 ? -1.576 -3.188 4.245 1.00 98.75 98 ALA A C 1
ATOM 713 O O . ALA A 1 98 ? -0.817 -3.032 3.287 1.00 98.75 98 ALA A O 1
ATOM 714 N N . VAL A 1 99 ? -2.865 -3.489 4.090 1.00 98.81 99 VAL A N 1
ATOM 715 C CA . VAL A 1 99 ? -3.470 -3.822 2.797 1.00 98.81 99 VAL A CA 1
ATOM 716 C C . VAL A 1 99 ? -3.555 -2.594 1.897 1.00 98.81 99 VAL A C 1
ATOM 718 O O . VAL A 1 99 ? -3.215 -2.697 0.720 1.00 98.81 99 VAL A O 1
ATOM 721 N N . LEU A 1 100 ? -3.928 -1.427 2.434 1.00 98.69 100 LEU A N 1
ATOM 722 C CA . LEU A 1 100 ? -3.962 -0.176 1.673 1.00 98.69 100 LEU A CA 1
ATOM 723 C C . LEU A 1 100 ? -2.569 0.195 1.156 1.00 98.69 100 LEU A C 1
ATOM 725 O O . LEU A 1 100 ? -2.416 0.538 -0.020 1.00 98.69 100 LEU A O 1
ATOM 729 N N . THR A 1 101 ? -1.546 0.087 2.010 1.00 98.75 101 THR A N 1
ATOM 730 C CA . THR A 1 101 ? -0.174 0.434 1.618 1.00 98.75 101 THR A CA 1
ATOM 731 C C . THR A 1 101 ? 0.377 -0.547 0.588 1.00 98.75 101 THR A C 1
ATOM 733 O O . THR A 1 101 ? 0.963 -0.117 -0.404 1.00 98.75 101 THR A O 1
ATOM 736 N N . LEU A 1 102 ? 0.152 -1.853 0.768 1.00 98.69 102 LEU A N 1
ATOM 737 C CA . LEU A 1 102 ? 0.617 -2.874 -0.173 1.00 98.69 102 LEU A CA 1
ATOM 738 C C . LEU A 1 102 ? -0.094 -2.781 -1.531 1.00 98.69 102 LEU A C 1
ATOM 740 O O . LEU A 1 102 ? 0.563 -2.846 -2.569 1.00 98.69 102 LEU A O 1
ATOM 744 N N . HIS A 1 103 ? -1.416 -2.580 -1.530 1.00 98.75 103 HIS A N 1
ATOM 745 C CA . HIS A 1 103 ? -2.196 -2.380 -2.753 1.00 98.75 103 HIS A CA 1
ATOM 746 C C . HIS A 1 103 ? -1.678 -1.174 -3.546 1.00 98.75 103 HIS A C 1
ATOM 748 O O . HIS A 1 103 ? -1.429 -1.273 -4.747 1.00 98.75 103 HIS A O 1
ATOM 754 N N . SER A 1 104 ? -1.445 -0.057 -2.850 1.00 98.62 104 SER A N 1
ATOM 755 C CA . SER A 1 104 ? -0.920 1.172 -3.452 1.00 98.62 104 SER A CA 1
ATOM 756 C C . SER A 1 104 ? 0.511 0.997 -3.969 1.00 98.62 104 SER A C 1
ATOM 758 O O . SER A 1 104 ? 0.829 1.490 -5.048 1.00 98.62 104 SER A O 1
ATOM 760 N N . HIS A 1 105 ? 1.367 0.270 -3.240 1.00 98.75 105 HIS A N 1
ATOM 761 C CA . HIS A 1 105 ? 2.745 -0.010 -3.650 1.00 98.75 105 HIS A CA 1
ATOM 762 C C . HIS A 1 105 ? 2.795 -0.776 -4.977 1.00 98.75 105 HIS A C 1
ATOM 764 O O . HIS A 1 105 ? 3.480 -0.352 -5.904 1.00 98.75 105 HIS A O 1
ATOM 770 N N . TRP A 1 106 ? 2.035 -1.867 -5.113 1.00 98.69 106 TRP A N 1
ATOM 771 C CA . TRP A 1 106 ? 1.994 -2.613 -6.375 1.00 98.6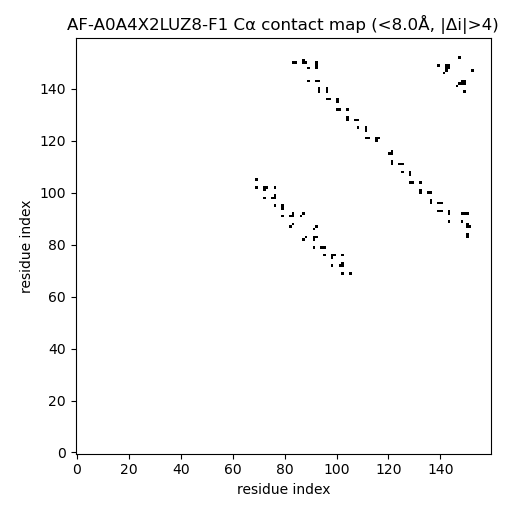9 106 TRP A CA 1
ATOM 772 C C . TRP A 1 106 ? 1.310 -1.834 -7.498 1.00 98.69 106 TRP A C 1
ATOM 774 O O . TRP A 1 106 ? 1.806 -1.853 -8.622 1.00 98.69 106 TRP A O 1
ATOM 784 N N . GLY A 1 107 ? 0.236 -1.096 -7.203 1.00 98.31 107 GLY A N 1
ATOM 785 C CA . GLY A 1 107 ? -0.436 -0.248 -8.191 1.00 98.31 107 GLY A CA 1
ATOM 786 C C . GLY A 1 107 ? 0.489 0.822 -8.778 1.00 98.31 107 GLY A C 1
ATOM 787 O O . GLY A 1 107 ? 0.590 0.954 -9.996 1.00 98.31 107 GLY A O 1
ATOM 788 N N . LEU A 1 108 ? 1.233 1.536 -7.930 1.00 98.50 108 LEU A N 1
ATOM 789 C CA . LEU A 1 108 ? 2.235 2.507 -8.379 1.00 98.50 108 LEU A CA 1
ATOM 790 C C . LEU A 1 108 ? 3.432 1.838 -9.066 1.00 98.50 108 LEU A C 1
ATOM 792 O O . LEU A 1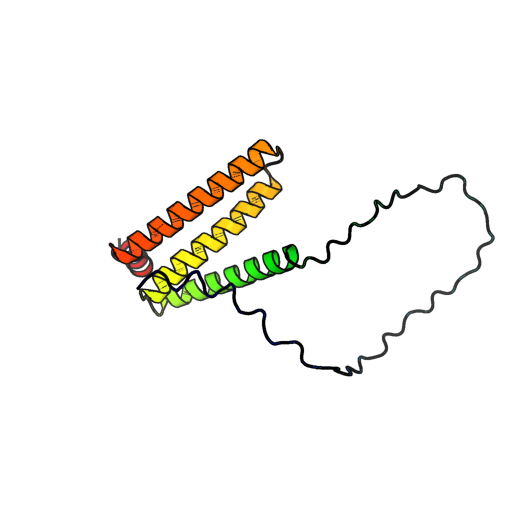 108 ? 4.002 2.420 -9.984 1.00 98.50 108 LEU A O 1
ATOM 796 N N . GLY A 1 109 ? 3.792 0.615 -8.672 1.00 98.12 109 GLY A N 1
ATOM 797 C CA . GLY A 1 109 ? 4.812 -0.175 -9.364 1.00 98.12 109 GLY A CA 1
ATOM 798 C C . GLY A 1 109 ? 4.459 -0.439 -10.832 1.00 98.12 109 GLY A C 1
ATOM 799 O O . GLY A 1 109 ? 5.337 -0.356 -11.693 1.00 98.12 109 GLY A O 1
ATOM 800 N N . GLN A 1 110 ? 3.176 -0.670 -11.136 1.00 98.19 110 GLN A N 1
ATOM 801 C CA . GLN A 1 110 ? 2.702 -0.781 -12.521 1.00 98.19 110 GLN A CA 1
ATOM 802 C C . GLN A 1 110 ? 2.838 0.553 -13.266 1.00 98.19 110 GLN A C 1
ATOM 804 O O . GLN A 1 110 ? 3.400 0.585 -14.353 1.00 98.19 110 GLN A O 1
ATOM 809 N N . VAL A 1 111 ? 2.460 1.675 -12.639 1.00 98.50 111 VAL A N 1
ATOM 810 C CA . VAL A 1 111 ? 2.644 3.019 -13.228 1.00 98.50 111 VAL A CA 1
ATOM 811 C C . VAL A 1 111 ? 4.118 3.294 -13.551 1.00 98.50 111 VAL A C 1
ATOM 813 O O . VAL A 1 111 ? 4.435 3.795 -14.627 1.00 98.50 111 VAL A O 1
ATOM 816 N N . ILE A 1 112 ? 5.044 2.954 -12.650 1.00 98.25 112 ILE A N 1
ATOM 817 C CA . ILE A 1 112 ? 6.483 3.110 -12.910 1.00 98.25 112 ILE A CA 1
ATOM 818 C C . ILE A 1 112 ? 6.913 2.243 -14.095 1.00 98.25 112 ILE A C 1
ATOM 820 O O . ILE A 1 112 ? 7.645 2.723 -14.954 1.00 98.25 112 ILE A O 1
ATOM 824 N N . THR A 1 113 ? 6.453 0.993 -14.143 1.00 96.81 113 THR A N 1
ATOM 825 C CA . THR A 1 113 ? 6.792 0.044 -15.214 1.00 96.81 113 THR A CA 1
ATOM 826 C C . THR A 1 113 ? 6.278 0.511 -16.578 1.00 96.81 113 THR A C 1
ATOM 828 O O . THR A 1 113 ? 6.975 0.339 -17.574 1.00 96.81 113 THR A O 1
ATOM 831 N N . ASP A 1 114 ? 5.102 1.137 -16.620 1.00 98.00 114 ASP A N 1
ATOM 832 C CA . ASP A 1 114 ? 4.466 1.580 -17.864 1.00 98.00 114 ASP A CA 1
ATOM 833 C C . ASP A 1 114 ? 5.041 2.900 -18.405 1.00 98.00 114 ASP A C 1
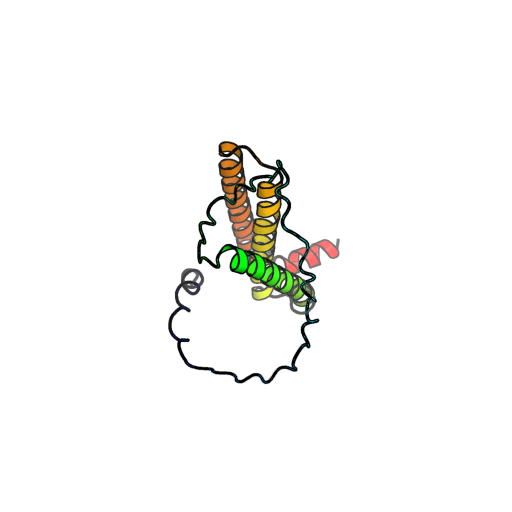ATOM 835 O O . ASP A 1 114 ? 5.004 3.141 -19.613 1.00 98.00 114 ASP A O 1
ATOM 839 N N . TYR A 1 115 ? 5.560 3.775 -17.534 1.00 98.12 115 TYR A N 1
ATOM 840 C CA . TYR A 1 115 ? 5.912 5.148 -17.923 1.00 98.12 115 TYR A CA 1
ATOM 841 C C . TYR A 1 115 ? 7.385 5.531 -17.729 1.00 98.12 115 TYR A C 1
ATOM 843 O O . TYR A 1 115 ? 7.850 6.486 -18.361 1.00 98.12 115 TYR A O 1
ATOM 851 N N . VAL A 1 116 ? 8.155 4.813 -16.908 1.00 97.38 116 VAL A N 1
ATOM 852 C CA . VAL A 1 116 ? 9.582 5.094 -16.686 1.00 97.38 116 VAL A CA 1
ATOM 853 C C . VAL A 1 116 ? 10.416 4.101 -17.488 1.00 97.38 116 VAL A C 1
ATOM 855 O O . VAL A 1 116 ? 10.391 2.907 -17.226 1.00 97.38 116 VAL A O 1
ATOM 858 N N . HIS A 1 117 ? 11.179 4.600 -18.461 1.00 95.31 117 HIS A N 1
ATOM 859 C CA . HIS A 1 117 ? 11.852 3.747 -19.450 1.00 95.31 117 HIS A CA 1
ATOM 860 C C . HIS A 1 117 ? 13.378 3.690 -19.291 1.00 95.31 117 HIS A C 1
ATOM 862 O O . HIS A 1 117 ? 14.013 2.740 -19.730 1.00 95.31 117 HIS A O 1
ATOM 868 N N . GLU A 1 118 ? 13.981 4.695 -18.654 1.00 95.69 118 GLU A N 1
ATOM 869 C CA . GLU A 1 118 ? 15.430 4.753 -18.450 1.00 95.69 118 GLU 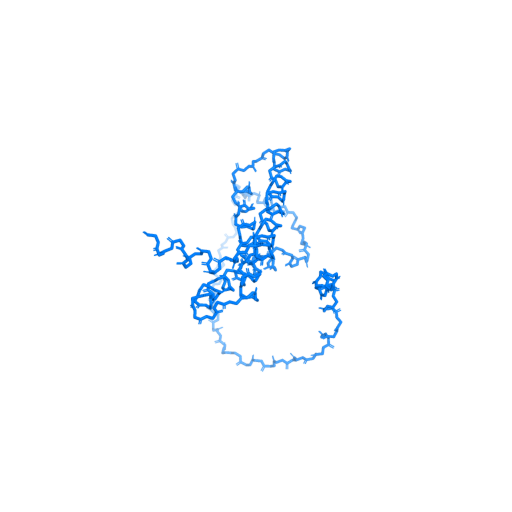A CA 1
ATOM 870 C C . GLU A 1 118 ? 15.845 3.883 -17.261 1.00 95.69 118 GLU A C 1
ATOM 872 O O . GLU A 1 118 ? 15.426 4.153 -16.136 1.00 95.69 118 GLU A O 1
AT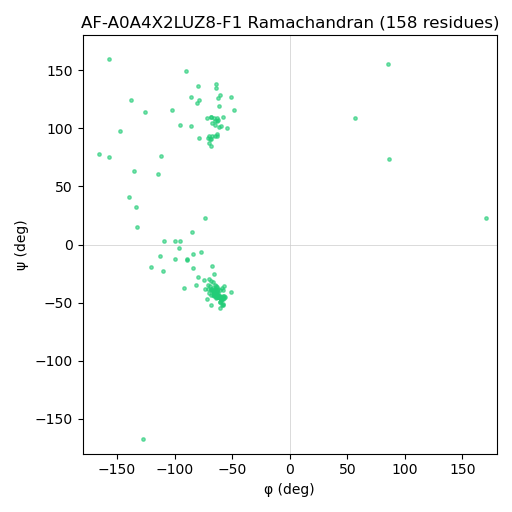OM 877 N N . ASP A 1 119 ? 16.728 2.900 -17.456 1.00 93.44 119 ASP A N 1
ATOM 878 C CA . ASP A 1 119 ? 17.112 1.914 -16.424 1.00 93.44 119 ASP A CA 1
ATOM 879 C C . ASP A 1 119 ? 17.538 2.548 -15.087 1.00 93.44 119 ASP A C 1
ATOM 881 O O . ASP A 1 119 ? 17.180 2.086 -13.996 1.00 93.44 119 ASP A O 1
ATOM 885 N N . LYS A 1 120 ? 18.298 3.649 -15.159 1.00 94.38 120 LYS A N 1
ATOM 886 C CA . LYS A 1 120 ? 18.735 4.405 -13.975 1.00 94.38 120 LYS A CA 1
ATOM 887 C C . LYS A 1 120 ? 17.549 5.042 -13.248 1.00 94.38 120 LYS A C 1
ATOM 889 O O . LYS A 1 120 ? 17.516 5.035 -12.016 1.00 94.38 120 LYS A O 1
ATOM 894 N N . LEU A 1 121 ? 16.581 5.565 -14.002 1.00 96.25 121 LEU A N 1
ATOM 895 C CA . LEU A 1 121 ? 15.370 6.174 -13.458 1.00 96.25 121 LEU A CA 1
ATOM 896 C C . LEU A 1 121 ? 14.408 5.113 -12.926 1.00 96.25 121 LEU A C 1
ATOM 898 O O . LEU A 1 121 ? 13.855 5.322 -11.855 1.00 96.25 121 LEU A O 1
ATOM 902 N N . VAL A 1 122 ? 14.271 3.956 -13.581 1.00 97.19 122 VAL A N 1
ATOM 903 C CA . VAL A 1 122 ? 13.452 2.828 -13.099 1.00 97.19 122 VAL A CA 1
ATOM 904 C C . VAL A 1 122 ? 13.946 2.349 -11.738 1.00 97.19 122 VAL A C 1
ATOM 906 O O . VAL A 1 122 ? 13.154 2.162 -10.811 1.00 97.19 122 VAL A O 1
ATOM 909 N N . LYS A 1 123 ? 15.263 2.182 -11.569 1.00 96.62 123 LYS A N 1
ATOM 910 C CA . LYS A 1 123 ? 15.838 1.785 -10.276 1.00 96.62 123 LYS A CA 1
ATOM 911 C C . LYS A 1 123 ? 15.615 2.852 -9.202 1.00 96.62 123 LYS A C 1
ATOM 913 O O . LYS A 1 123 ? 15.245 2.510 -8.079 1.00 96.62 123 LYS A O 1
ATOM 918 N N . GLY A 1 124 ? 15.826 4.124 -9.545 1.00 98.19 124 GLY A N 1
ATOM 919 C CA . GLY A 1 124 ? 15.584 5.248 -8.639 1.00 98.19 124 GLY A CA 1
ATOM 920 C C . GLY A 1 124 ? 14.117 5.358 -8.216 1.00 98.19 124 GLY A C 1
ATOM 921 O O . GLY A 1 124 ? 13.835 5.479 -7.028 1.00 98.19 124 GLY A O 1
ATOM 922 N N . ALA A 1 125 ? 13.193 5.237 -9.170 1.00 98.19 125 ALA A N 1
ATOM 923 C CA . ALA A 1 125 ? 11.752 5.301 -8.954 1.00 98.19 125 ALA A CA 1
ATOM 924 C C . ALA A 1 125 ? 11.240 4.128 -8.105 1.00 98.19 125 ALA A C 1
ATOM 926 O O . ALA A 1 125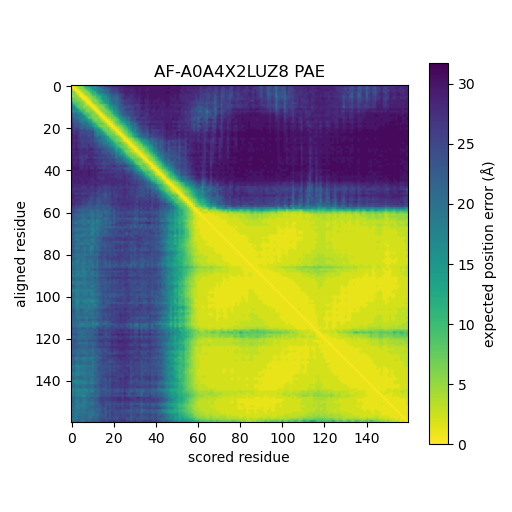 ? 10.443 4.325 -7.195 1.00 98.19 125 ALA A O 1
ATOM 927 N N . ASN A 1 126 ? 11.732 2.909 -8.334 1.00 98.06 126 ASN A N 1
ATOM 928 C CA . ASN A 1 126 ? 11.373 1.768 -7.488 1.00 98.06 126 ASN A CA 1
ATOM 929 C C . ASN A 1 126 ? 11.923 1.909 -6.060 1.00 98.06 126 ASN A C 1
ATOM 931 O O . ASN A 1 126 ? 11.242 1.559 -5.096 1.00 98.06 126 ASN A O 1
ATOM 935 N N . ALA A 1 127 ? 13.137 2.448 -5.900 1.00 98.31 127 ALA A N 1
ATOM 936 C CA . ALA A 1 127 ? 13.707 2.709 -4.581 1.00 98.31 127 ALA A CA 1
ATOM 937 C C . ALA A 1 127 ? 12.925 3.794 -3.823 1.00 98.31 127 ALA A C 1
ATOM 939 O O . ALA A 1 127 ? 12.643 3.628 -2.634 1.00 98.31 127 ALA A O 1
ATOM 940 N N . SER A 1 128 ? 12.540 4.880 -4.502 1.00 98.50 128 SER A N 1
ATOM 941 C CA . SER A 1 128 ? 11.720 5.932 -3.898 1.00 98.50 128 SER A CA 1
ATOM 942 C C . SER A 1 128 ? 10.314 5.434 -3.573 1.00 98.50 128 SER A C 1
ATOM 944 O O . SER A 1 128 ? 9.821 5.728 -2.489 1.00 98.50 12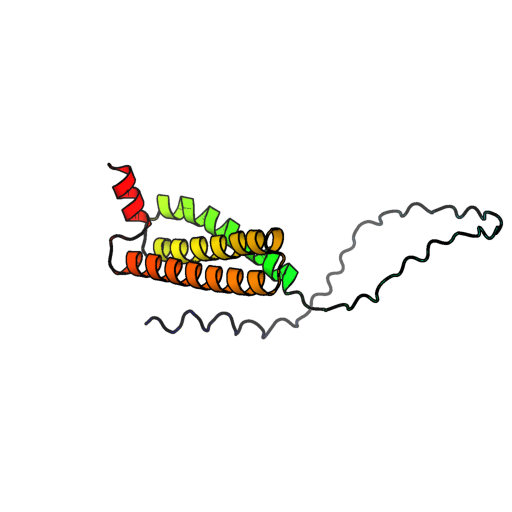8 SER A O 1
ATOM 946 N N . LEU A 1 129 ? 9.701 4.621 -4.438 1.00 98.69 129 LEU A N 1
ATOM 947 C CA . LEU A 1 129 ? 8.411 3.990 -4.169 1.00 98.69 129 LEU A CA 1
ATOM 948 C C . LEU A 1 129 ? 8.476 3.073 -2.943 1.00 98.69 129 LEU A C 1
ATOM 950 O O . LEU A 1 129 ? 7.595 3.134 -2.088 1.00 98.69 129 LEU A O 1
ATOM 954 N N . LEU A 1 130 ? 9.525 2.259 -2.811 1.00 98.62 130 LEU A N 1
ATOM 955 C CA . LEU A 1 130 ? 9.717 1.419 -1.629 1.00 98.62 130 LEU A CA 1
ATOM 956 C C . LEU A 1 130 ? 9.873 2.259 -0.355 1.00 98.62 130 LEU A C 1
ATOM 958 O O . LEU A 1 130 ? 9.254 1.948 0.662 1.00 98.62 130 LEU A O 1
ATOM 962 N N . MET A 1 131 ? 10.671 3.329 -0.409 1.00 98.75 131 MET A N 1
ATOM 963 C CA . MET A 1 131 ? 10.866 4.237 0.723 1.00 98.75 131 MET A CA 1
ATOM 964 C C . MET A 1 131 ? 9.562 4.945 1.107 1.00 98.75 131 MET A C 1
ATOM 966 O O . MET A 1 131 ? 9.201 4.950 2.283 1.00 98.75 131 MET A O 1
ATOM 970 N N . LEU A 1 132 ? 8.815 5.449 0.121 1.00 98.75 132 LEU A N 1
ATOM 971 C CA . LEU A 1 132 ? 7.501 6.054 0.318 1.00 98.75 132 LEU A CA 1
ATOM 972 C C . LEU A 1 132 ? 6.543 5.066 0.984 1.00 98.75 132 LEU A C 1
ATOM 974 O O . LEU A 1 132 ? 5.979 5.378 2.027 1.00 98.75 132 LEU A O 1
ATOM 978 N N . SER A 1 133 ? 6.405 3.853 0.444 1.00 98.69 133 SER A N 1
ATOM 979 C CA . SER A 1 133 ? 5.522 2.833 1.017 1.00 98.69 133 SER A CA 1
ATOM 980 C C . SER A 1 133 ? 5.939 2.425 2.432 1.00 98.69 133 SER A C 1
ATOM 982 O O . SER A 1 133 ? 5.075 2.252 3.289 1.00 98.69 133 SER A O 1
ATOM 984 N N . ALA A 1 134 ? 7.239 2.315 2.715 1.00 98.81 134 ALA A N 1
ATOM 985 C CA . ALA A 1 134 ? 7.729 2.010 4.058 1.00 98.81 134 ALA A CA 1
ATOM 986 C C . ALA A 1 134 ? 7.386 3.124 5.059 1.00 98.81 134 ALA A C 1
ATOM 988 O O . ALA A 1 134 ? 6.885 2.836 6.147 1.00 98.81 134 ALA A O 1
ATOM 989 N N . VAL A 1 135 ? 7.602 4.389 4.682 1.00 98.88 135 VAL A N 1
ATOM 990 C CA . VAL A 1 135 ? 7.250 5.549 5.514 1.00 98.88 135 VAL A CA 1
ATOM 991 C C . VAL A 1 135 ? 5.739 5.635 5.716 1.00 98.88 135 VAL A C 1
ATOM 993 O O . VAL A 1 135 ? 5.300 5.830 6.847 1.00 98.88 135 VAL A O 1
ATOM 996 N N . THR A 1 136 ? 4.935 5.432 4.671 1.00 98.81 136 THR A N 1
ATOM 997 C CA . THR A 1 136 ? 3.469 5.411 4.773 1.00 98.81 136 THR A CA 1
ATOM 998 C C . THR A 1 136 ? 2.994 4.309 5.714 1.00 98.81 136 THR A C 1
ATOM 1000 O O . THR A 1 136 ? 2.226 4.588 6.632 1.00 98.81 136 THR A O 1
ATOM 1003 N N . PHE A 1 137 ? 3.478 3.075 5.549 1.00 98.81 137 PHE A N 1
ATOM 1004 C CA . PHE A 1 137 ? 3.078 1.965 6.412 1.00 98.81 137 PHE A CA 1
ATOM 1005 C C . PHE A 1 137 ? 3.480 2.210 7.870 1.00 98.81 137 PHE A C 1
ATOM 1007 O O . PHE A 1 137 ? 2.662 2.028 8.774 1.00 98.81 137 PHE A O 1
ATOM 1014 N N . ALA A 1 138 ? 4.712 2.670 8.106 1.00 98.75 138 ALA A N 1
ATOM 1015 C CA . ALA A 1 138 ? 5.193 3.000 9.442 1.00 98.75 138 ALA A CA 1
ATOM 1016 C C . ALA A 1 138 ? 4.391 4.150 10.068 1.00 98.75 138 ALA A C 1
ATOM 1018 O O . ALA A 1 138 ? 4.019 4.060 11.235 1.00 98.75 138 ALA A O 1
ATOM 1019 N N . GLY A 1 139 ? 4.079 5.192 9.294 1.00 98.81 139 GLY A N 1
ATOM 1020 C CA . GLY A 1 139 ? 3.261 6.322 9.727 1.00 98.81 139 GLY A CA 1
ATOM 1021 C C . GLY A 1 139 ? 1.844 5.901 10.110 1.00 98.81 139 GLY A C 1
ATOM 1022 O O . GLY A 1 139 ? 1.371 6.268 11.181 1.00 98.81 139 GLY A O 1
ATOM 1023 N N . LEU A 1 140 ? 1.198 5.060 9.297 1.00 98.75 140 LEU A N 1
ATOM 1024 C CA . LEU A 1 140 ? -0.128 4.514 9.605 1.00 98.75 140 LEU A CA 1
ATOM 1025 C C . LEU A 1 140 ? -0.098 3.592 10.831 1.00 98.75 140 LEU A C 1
ATOM 1027 O O . LEU A 1 140 ? -0.981 3.675 11.681 1.00 98.75 140 LEU A O 1
ATOM 1031 N N . CYS A 1 141 ? 0.930 2.752 10.978 1.00 98.75 141 CYS A N 1
ATOM 1032 C CA . CYS A 1 141 ? 1.100 1.928 12.178 1.00 98.75 141 CYS A CA 1
ATOM 1033 C C . CYS A 1 141 ? 1.329 2.782 13.426 1.00 98.75 141 CYS A C 1
ATOM 1035 O O . CYS A 1 141 ? 0.764 2.500 14.478 1.00 98.75 141 CYS A O 1
ATOM 1037 N N . TYR A 1 142 ? 2.145 3.828 13.314 1.00 98.75 142 TYR A N 1
ATOM 1038 C CA . TYR A 1 142 ? 2.392 4.762 14.402 1.00 98.75 142 TYR A CA 1
ATOM 1039 C C . TYR A 1 142 ? 1.108 5.493 14.801 1.00 98.75 142 TYR A C 1
ATOM 1041 O O . TYR A 1 142 ? 0.804 5.561 15.988 1.00 98.75 142 TYR A O 1
ATOM 1049 N N . PHE A 1 143 ? 0.328 5.964 13.827 1.00 98.75 143 PHE A N 1
ATOM 1050 C CA . PHE A 1 143 ? -0.974 6.590 14.052 1.00 98.75 143 PHE A CA 1
ATOM 1051 C C . PHE A 1 143 ? -1.956 5.631 14.741 1.00 98.75 143 PHE A C 1
ATOM 1053 O O . PHE A 1 143 ? -2.575 5.990 15.735 1.00 98.75 143 PHE A O 1
ATOM 1060 N N . ASN A 1 144 ? -2.018 4.371 14.303 1.00 98.56 144 ASN A N 1
ATOM 1061 C CA . ASN A 1 144 ? -2.827 3.339 14.959 1.00 98.56 144 ASN A CA 1
ATOM 1062 C C . ASN A 1 144 ? -2.346 2.976 16.373 1.00 98.56 144 ASN A C 1
ATOM 1064 O O . ASN A 1 144 ? -3.127 2.462 17.169 1.00 98.56 144 ASN A O 1
ATOM 1068 N N . TYR A 1 145 ? -1.063 3.180 16.682 1.00 98.38 145 TYR A N 1
ATOM 1069 C CA . TYR A 1 145 ? -0.489 2.838 17.984 1.00 98.38 145 TYR A CA 1
ATOM 1070 C C . TYR A 1 145 ? -0.533 3.993 18.992 1.00 98.38 145 TYR A C 1
ATOM 1072 O O . TYR A 1 145 ? -0.674 3.762 20.192 1.00 98.38 145 TYR A O 1
ATOM 1080 N N . ARG A 1 146 ? -0.326 5.229 18.528 1.00 98.12 146 ARG A N 1
ATOM 1081 C CA . ARG A 1 146 ? -0.114 6.416 19.374 1.00 98.12 146 ARG A CA 1
ATOM 1082 C C . ARG A 1 146 ? -1.237 7.436 19.302 1.00 98.12 146 ARG A C 1
ATOM 1084 O O . ARG A 1 146 ? -1.226 8.359 20.111 1.00 98.12 146 ARG A O 1
ATOM 1091 N N . ASP A 1 147 ? -2.160 7.271 18.369 1.00 97.88 147 ASP A N 1
ATOM 1092 C CA . ASP A 1 147 ? -3.290 8.162 18.144 1.00 97.88 147 ASP A CA 1
ATOM 1093 C C . ASP A 1 147 ? -4.606 7.356 18.138 1.00 97.88 147 ASP A C 1
ATOM 1095 O O . ASP A 1 147 ? -4.646 6.199 18.561 1.00 97.88 147 ASP A O 1
ATOM 1099 N N . VAL A 1 148 ? -5.699 7.967 17.686 1.00 97.62 148 VAL A N 1
ATOM 1100 C CA . VAL A 1 148 ? -7.054 7.394 17.715 1.00 97.62 148 VAL A CA 1
ATOM 1101 C C . VAL A 1 148 ? -7.265 6.189 16.784 1.00 97.62 148 VAL A C 1
ATOM 1103 O O . VAL A 1 148 ? -8.228 5.449 16.980 1.00 97.62 148 VAL A O 1
ATOM 1106 N N . GLY A 1 149 ? -6.399 5.981 15.786 1.00 98.19 149 GLY A N 1
ATOM 1107 C CA . GLY A 1 149 ? -6.531 4.927 14.771 1.00 98.19 149 GLY A CA 1
ATOM 1108 C C . GLY A 1 149 ? -7.404 5.309 13.570 1.00 98.19 149 GLY A C 1
ATOM 1109 O O . GLY A 1 149 ? -8.247 6.205 13.649 1.00 98.19 149 GLY A O 1
ATOM 1110 N N . ILE A 1 150 ? -7.175 4.658 12.423 1.00 98.50 150 ILE A N 1
ATOM 1111 C CA . ILE A 1 150 ? -7.743 5.056 11.119 1.00 98.50 150 ILE A CA 1
ATOM 1112 C 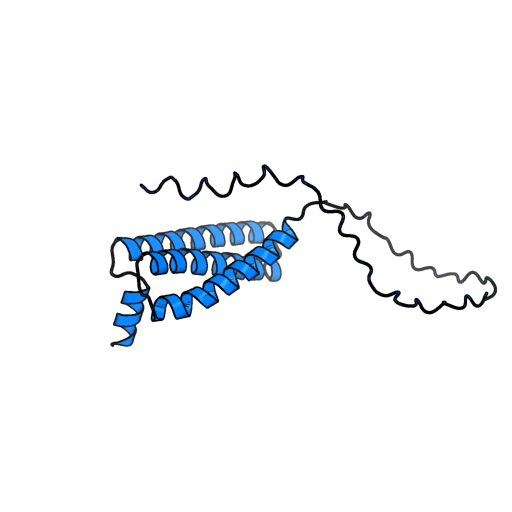C . ILE A 1 150 ? -9.279 5.098 11.136 1.00 98.50 150 ILE A C 1
ATOM 1114 O O . ILE A 1 150 ? -9.864 6.111 10.750 1.00 98.50 150 ILE A O 1
ATOM 1118 N N . CYS A 1 151 ? -9.946 4.040 11.598 1.00 98.44 151 CYS A N 1
ATOM 1119 C CA . CYS A 1 151 ? -11.406 3.946 11.601 1.00 98.44 151 CYS A CA 1
ATOM 1120 C C . CYS A 1 151 ? -12.028 5.073 12.433 1.00 98.44 151 CYS A C 1
ATOM 1122 O O . CYS A 1 151 ? -12.956 5.752 11.986 1.00 98.44 151 CYS A O 1
ATOM 1124 N N . LYS A 1 152 ? -11.499 5.309 13.642 1.00 98.19 152 LYS A N 1
ATOM 1125 C CA . LYS A 1 152 ? -12.015 6.358 14.526 1.00 98.19 152 LYS A CA 1
ATOM 1126 C C . LYS A 1 152 ? -11.686 7.754 14.002 1.00 98.19 152 LYS A C 1
ATOM 1128 O O . LYS A 1 152 ? -12.546 8.627 14.089 1.00 98.19 152 LYS A O 1
ATOM 1133 N N . ALA A 1 153 ? -10.501 7.950 13.426 1.00 98.44 153 ALA A N 1
ATOM 1134 C CA . ALA A 1 153 ? -10.112 9.209 12.802 1.00 98.44 153 ALA A CA 1
ATOM 1135 C C . ALA A 1 153 ? -11.067 9.597 11.670 1.00 98.44 153 ALA A C 1
ATOM 1137 O O . ALA A 1 153 ? -11.550 10.726 11.647 1.00 98.44 153 ALA A O 1
ATOM 1138 N N . VAL A 1 154 ? -11.403 8.656 10.780 1.00 98.31 154 VAL A N 1
ATOM 1139 C CA . VAL A 1 154 ? -12.375 8.892 9.700 1.00 98.31 154 VAL A CA 1
ATOM 1140 C C . VAL A 1 154 ? -13.757 9.218 10.269 1.00 98.31 154 VAL A C 1
ATOM 1142 O O . VAL A 1 154 ? -14.400 10.153 9.800 1.00 98.31 154 VAL A O 1
ATOM 1145 N N . ALA A 1 155 ? -14.202 8.513 11.313 1.00 98.06 155 ALA A N 1
ATOM 1146 C CA . ALA A 1 155 ? -15.484 8.805 11.956 1.00 98.06 155 ALA A CA 1
ATOM 1147 C C . ALA A 1 155 ? -15.522 10.204 12.600 1.00 98.06 155 ALA A C 1
ATOM 1149 O O . ALA A 1 155 ? -16.528 10.898 12.490 1.00 98.06 155 ALA A O 1
ATOM 1150 N N . MET A 1 156 ? -14.434 10.627 13.252 1.00 98.31 156 MET A N 1
ATOM 1151 C CA . MET A 1 156 ? -14.310 11.976 13.818 1.00 98.31 156 MET A CA 1
ATOM 1152 C C . MET A 1 156 ? -14.284 13.042 12.719 1.00 98.31 156 MET A C 1
ATOM 1154 O O . MET A 1 156 ? -14.980 14.047 12.832 1.00 98.31 156 MET A O 1
ATOM 1158 N N . LEU A 1 157 ? -13.539 12.797 11.637 1.00 98.06 157 LEU A N 1
ATOM 1159 C CA . LEU A 1 157 ? -13.462 13.686 10.479 1.00 98.06 157 LEU A CA 1
ATOM 1160 C C . LEU A 1 157 ? -14.832 13.886 9.818 1.00 98.06 157 LEU A C 1
ATOM 1162 O O . LEU A 1 157 ? -15.160 14.997 9.425 1.00 98.06 157 LEU A O 1
ATOM 1166 N N . TRP A 1 158 ? -15.639 12.827 9.726 1.00 97.69 158 TRP A N 1
ATOM 1167 C CA . TRP A 1 158 ? -16.983 12.882 9.141 1.00 97.69 158 TRP A CA 1
ATOM 1168 C C . TRP A 1 158 ? -18.043 13.504 10.067 1.00 97.69 158 TRP A C 1
ATOM 1170 O O . TRP A 1 158 ? -19.190 13.676 9.666 1.00 97.69 158 TRP A O 1
ATOM 1180 N N . SER A 1 159 ? -17.677 13.806 11.315 1.00 96.56 159 SER A N 1
ATOM 1181 C CA . SER A 1 159 ? -18.543 14.491 12.283 1.00 96.56 159 SER A CA 1
ATOM 1182 C C . SER A 1 159 ? -18.262 15.993 12.416 1.00 96.56 159 SER A C 1
ATOM 1184 O O . SER A 1 159 ? -18.880 16.636 13.265 1.00 96.56 159 SER A O 1
ATOM 1186 N N . LEU A 1 160 ? -17.325 16.524 11.619 1.00 92.69 160 LEU A N 1
ATOM 1187 C CA . LEU A 1 160 ? -17.065 17.962 11.473 1.00 92.69 160 LEU A CA 1
ATOM 1188 C C . LEU A 1 160 ? -18.155 18.635 10.633 1.00 92.69 160 LEU A C 1
ATOM 1190 O O . LEU A 1 160 ? -18.504 19.785 10.979 1.00 92.69 160 LEU A O 1
#

Solvent-accessible surface area (backbone atoms only — not comparable to full-atom values): 10213 Å² total; per-residue (Å²): 144,82,80,71,78,82,68,64,81,82,71,84,83,76,87,85,91,72,89,79,92,74,87,74,90,67,83,85,77,79,73,81,80,78,79,80,75,86,69,83,91,70,92,71,94,71,79,76,78,77,80,75,71,82,78,80,79,69,90,68,61,62,67,62,51,50,57,51,47,53,52,50,43,49,54,49,44,62,55,46,55,60,42,36,72,78,54,67,43,72,70,47,36,55,49,46,36,51,39,53,37,52,48,48,46,54,54,50,50,50,53,44,66,76,71,46,80,52,70,72,54,40,54,50,51,53,52,49,50,52,51,50,40,50,52,50,36,50,50,44,50,48,38,50,70,78,51,81,24,60,51,54,46,52,56,54,62,76,70,114

Sequence (160 aa):
MALAAAAALGRLNLLSCARGRALVLGPRVVRPAFVSASLPDRPAPGGRHIHLSASRSSNSKAASLHWTSERAVSVLLLGLLPAAYLYPSSVVDYSLAAVLTLHSHWGLGQVITDYVHEDKLVKGANASLLMLSAVTFAGLCYFNYRDVGICKAVAMLWSL

Mean predicted aligned error: 14.96 Å

InterPro domains:
  IPR007992 Succinate dehydrogenase [ubiquinone] cytochrome b small subunit, CybS [PTHR13337] (18-159)
  IPR007992 Succinate dehydrogenase [ubiquinone] cytochrome b small subunit, CybS [cd03496] (61-159)
  IPR034804 Fumarate reductase/succinate dehydrogenase, transmembrane subunit [G3DSA:1.20.1300.10] (44-160)

Nearest PDB structures (foldseek):
  6myo-assembly1_D  TM=1.003E+00  e=4.470E-12  Gallus gallus
  8gs8-assembly1_D  TM=9.904E-01  e=9.034E-12  Homo sapiens
  4yxd-assembly1_D  TM=1.001E+00  e=2.309E-11  Sus scrofa
  3abv-assembly1_D  TM=9.994E-01  e=4.150E-11  Sus scrofa
  4ytp-assembly1_D  TM=1.000E+00  e=5.247E-11  Sus scrofa

pLDDT: mean 79.68, std 24.49, range [31.98, 98.88]

Radius of gyration: 26.1 Å; Cα contacts (8 Å, |Δi|>4): 64; chains: 1; bounding box: 38×57×77 Å

Foldseek 3Di:
DPPPPPPPVPPPPPDDPDDDPDPDPDDDPDDPPDPPPPDDDDDDPPPPPPPPDPPPPPVDCVVVVLVVVLVVLVVQLVVLVVCLVPPPDLVSLLSNLVSVLVNVLVVVLVVLVVPPDDPVVSVVSNVVSVVVSVCSSVVSVCCSVPHPTDSVVVVVVVVD